Protein AF-A0A0U3PQR8-F1 (afdb_monomer)

Structure (mmCIF, N/CA/C/O backbone):
data_AF-A0A0U3PQR8-F1
#
_entry.id   AF-A0A0U3PQR8-F1
#
loop_
_atom_site.group_PDB
_atom_site.id
_atom_site.type_symbol
_atom_site.label_atom_id
_atom_site.label_alt_id
_atom_site.label_comp_id
_atom_site.label_asym_id
_atom_site.label_entity_id
_atom_site.label_seq_id
_atom_site.pdbx_PDB_ins_code
_atom_site.Cartn_x
_atom_site.Cartn_y
_ato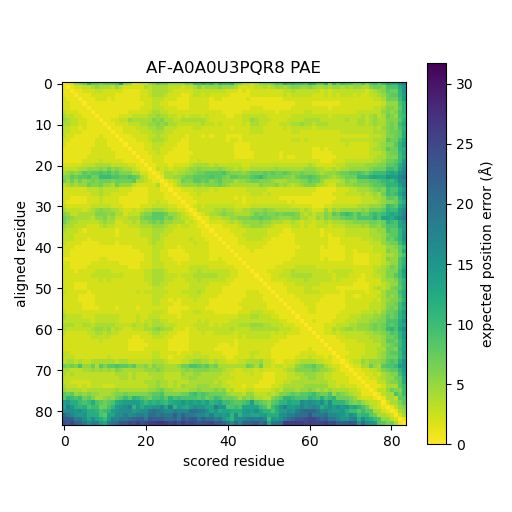m_site.Cartn_z
_atom_site.occupancy
_atom_site.B_iso_or_equiv
_atom_site.auth_seq_id
_atom_site.auth_comp_id
_atom_site.auth_asym_id
_atom_site.auth_atom_id
_atom_site.pdbx_PDB_model_num
ATOM 1 N N . MET A 1 1 ? 10.923 4.426 6.580 1.00 89.12 1 MET A N 1
ATOM 2 C CA . MET A 1 1 ? 10.137 3.185 6.410 1.00 89.12 1 MET A CA 1
ATOM 3 C C . MET A 1 1 ? 9.218 3.057 7.606 1.00 89.12 1 MET A C 1
ATOM 5 O O . MET A 1 1 ? 9.658 3.391 8.700 1.00 89.12 1 MET A O 1
ATOM 9 N N . ARG A 1 2 ? 7.977 2.625 7.399 1.00 94.94 2 ARG A N 1
ATOM 10 C CA . ARG A 1 2 ? 6.939 2.566 8.437 1.00 94.94 2 ARG A CA 1
ATOM 11 C C . ARG A 1 2 ? 6.077 1.316 8.277 1.00 94.94 2 ARG A C 1
ATOM 13 O O . ARG A 1 2 ? 6.001 0.762 7.182 1.00 94.94 2 ARG A O 1
ATOM 20 N N . GLY A 1 3 ? 5.490 0.846 9.373 1.00 97.12 3 GLY A N 1
ATOM 21 C CA . GLY A 1 3 ? 4.581 -0.300 9.351 1.00 97.12 3 GLY A CA 1
ATOM 22 C C . GLY A 1 3 ? 3.282 0.059 8.639 1.00 97.12 3 GLY A C 1
ATOM 23 O O . GLY A 1 3 ? 2.773 1.171 8.789 1.00 97.12 3 GLY A O 1
ATOM 24 N N . GLY A 1 4 ? 2.753 -0.864 7.848 1.00 97.06 4 GLY A N 1
ATOM 25 C CA . GLY A 1 4 ? 1.485 -0.648 7.185 1.00 97.06 4 GLY A CA 1
ATOM 26 C C . GLY A 1 4 ? 0.775 -1.934 6.819 1.00 97.06 4 GLY A C 1
ATOM 27 O O . GLY A 1 4 ? 1.307 -3.042 6.911 1.00 97.06 4 GLY A O 1
ATOM 28 N N . ARG A 1 5 ? -0.454 -1.776 6.351 1.00 97.44 5 ARG A N 1
ATOM 29 C CA . ARG A 1 5 ? -1.299 -2.892 5.948 1.00 97.44 5 ARG A CA 1
ATOM 30 C C . ARG A 1 5 ? -2.082 -2.541 4.704 1.00 97.44 5 ARG A C 1
ATOM 32 O O . ARG A 1 5 ? -2.682 -1.473 4.617 1.00 97.44 5 ARG A O 1
ATOM 39 N N . LEU A 1 6 ? -2.087 -3.463 3.752 1.00 97.25 6 LEU A N 1
ATOM 40 C CA . LEU A 1 6 ? -2.907 -3.353 2.556 1.00 97.25 6 LEU A CA 1
ATOM 41 C C . LEU A 1 6 ? -4.247 -4.021 2.840 1.00 97.25 6 LEU A C 1
ATOM 43 O O . LEU A 1 6 ? -4.291 -5.135 3.373 1.00 97.25 6 LEU A O 1
ATOM 47 N N . LYS A 1 7 ? -5.331 -3.339 2.489 1.00 96.88 7 LYS A N 1
ATOM 48 C CA . LYS A 1 7 ? -6.703 -3.809 2.673 1.00 96.88 7 LYS A CA 1
ATOM 49 C C . LYS A 1 7 ? -7.470 -3.669 1.362 1.00 96.88 7 LYS A C 1
ATOM 51 O O . LYS A 1 7 ? -7.113 -2.874 0.494 1.00 96.88 7 LYS A O 1
ATOM 56 N N . THR A 1 8 ? -8.524 -4.451 1.214 1.00 94.62 8 THR A N 1
ATOM 57 C CA . THR A 1 8 ? -9.515 -4.276 0.145 1.00 94.62 8 THR A CA 1
ATOM 58 C C . THR A 1 8 ? -10.267 -2.953 0.327 1.00 94.62 8 THR A C 1
ATOM 60 O O 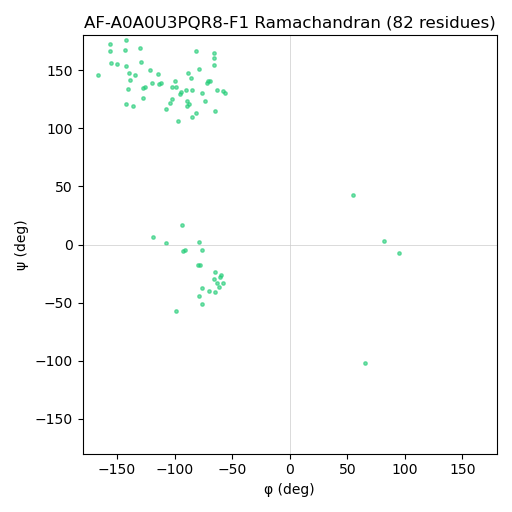. THR A 1 8 ? -10.215 -2.357 1.404 1.00 94.62 8 THR A O 1
ATOM 63 N N . GLU A 1 9 ? -10.980 -2.491 -0.704 1.00 91.31 9 GLU A N 1
ATOM 64 C CA . GLU A 1 9 ? -11.843 -1.297 -0.604 1.00 91.31 9 GLU A CA 1
ATOM 65 C C . GLU A 1 9 ? -12.952 -1.471 0.455 1.00 91.31 9 GLU A C 1
ATOM 67 O O . GLU A 1 9 ? -13.322 -0.508 1.122 1.00 91.31 9 GLU A O 1
ATOM 72 N N . ASP A 1 10 ? -13.377 -2.713 0.706 1.00 89.81 10 ASP A N 1
ATOM 73 C CA . ASP A 1 10 ? -14.335 -3.076 1.760 1.00 89.81 10 ASP A CA 1
ATOM 74 C C . ASP A 1 10 ? -13.699 -3.147 3.162 1.00 89.81 10 ASP A C 1
ATOM 76 O O . ASP A 1 10 ? -14.348 -3.499 4.143 1.00 89.81 10 ASP A O 1
ATOM 80 N N . GLY A 1 11 ? -12.406 -2.833 3.290 1.00 88.81 11 GLY A N 1
ATOM 81 C CA . GLY A 1 11 ? -11.701 -2.792 4.569 1.00 88.81 11 GLY A CA 1
ATOM 82 C C . GLY A 1 11 ? -11.210 -4.145 5.093 1.00 88.81 11 GLY A C 1
ATOM 83 O O . GLY A 1 11 ? -10.612 -4.171 6.170 1.00 88.81 11 GLY A O 1
ATOM 84 N N . ALA A 1 12 ? -11.388 -5.247 4.357 1.00 92.19 12 ALA A N 1
ATOM 85 C CA . ALA A 1 12 ? -10.815 -6.547 4.719 1.00 92.19 12 ALA A CA 1
ATOM 86 C C . ALA A 1 12 ? -9.294 -6.574 4.503 1.00 92.19 12 ALA A C 1
ATOM 88 O O . ALA A 1 12 ? -8.804 -6.078 3.487 1.00 92.19 12 ALA A O 1
ATOM 89 N N . ASP A 1 13 ? -8.553 -7.173 5.434 1.00 94.12 13 ASP A N 1
ATOM 90 C CA . ASP A 1 13 ? -7.094 -7.288 5.361 1.00 94.12 13 ASP A CA 1
ATOM 91 C C . ASP A 1 13 ? -6.641 -8.121 4.152 1.00 94.12 13 ASP A C 1
ATOM 93 O O . ASP A 1 13 ? -7.140 -9.222 3.923 1.00 94.12 13 ASP A O 1
ATOM 97 N N . ILE A 1 14 ? -5.651 -7.616 3.410 1.00 95.44 14 ILE A N 1
ATOM 98 C CA . ILE A 1 14 ? -4.949 -8.369 2.361 1.00 95.44 14 ILE A CA 1
ATOM 99 C C . ILE A 1 14 ? -3.628 -8.900 2.917 1.00 95.44 14 ILE A C 1
ATOM 101 O O . ILE A 1 14 ? -3.370 -10.100 2.869 1.00 95.44 14 ILE A O 1
ATOM 105 N N . THR A 1 15 ? -2.766 -8.008 3.415 1.00 96.44 15 THR A N 1
ATOM 106 C CA . THR A 1 15 ? -1.425 -8.374 3.898 1.00 96.44 15 THR A CA 1
ATOM 107 C C . THR A 1 15 ? -0.784 -7.243 4.712 1.00 96.44 15 THR A C 1
ATOM 109 O O . THR A 1 15 ? -0.959 -6.070 4.365 1.00 96.44 15 THR A O 1
ATOM 112 N N . PRO A 1 16 ? 0.009 -7.559 5.751 1.00 97.19 16 PRO A N 1
ATOM 113 C CA . PRO A 1 16 ? 0.955 -6.610 6.330 1.00 97.19 16 PRO A CA 1
ATOM 114 C C . PRO A 1 16 ? 2.067 -6.260 5.328 1.00 97.19 16 PRO A C 1
ATOM 116 O O . PRO A 1 16 ? 2.373 -7.030 4.402 1.00 97.19 16 PRO A O 1
ATOM 119 N N . CYS A 1 17 ? 2.649 -5.077 5.498 1.00 97.44 17 CYS A N 1
ATOM 120 C CA . CYS A 1 17 ? 3.729 -4.565 4.667 1.00 97.44 17 CYS A CA 1
ATOM 121 C C . CYS A 1 17 ? 4.570 -3.506 5.398 1.00 97.44 17 CYS A C 1
ATOM 123 O O . CYS A 1 17 ? 4.185 -2.961 6.430 1.00 97.44 17 CYS A O 1
ATOM 125 N N . THR A 1 18 ? 5.727 -3.181 4.829 1.00 97.81 18 THR A N 1
ATOM 126 C CA . THR A 1 18 ? 6.493 -1.984 5.186 1.00 97.81 18 THR A CA 1
ATOM 127 C C . THR A 1 18 ? 6.316 -0.928 4.102 1.00 97.81 18 THR A C 1
ATOM 129 O O . THR A 1 18 ? 6.659 -1.167 2.944 1.00 97.81 18 THR A O 1
ATOM 132 N N . LEU A 1 19 ? 5.811 0.241 4.479 1.00 97.56 19 LEU A N 1
ATOM 133 C CA . LEU A 1 19 ? 5.651 1.398 3.608 1.00 97.56 19 LEU A CA 1
ATOM 134 C C . LEU A 1 19 ? 6.941 2.225 3.568 1.00 97.56 19 LEU A C 1
ATOM 136 O O . LEU A 1 19 ? 7.653 2.381 4.572 1.00 97.56 19 LEU A O 1
ATOM 140 N N . PHE A 1 20 ? 7.247 2.774 2.402 1.00 96.19 20 PHE A N 1
ATOM 141 C CA . PHE A 1 20 ? 8.373 3.674 2.193 1.00 96.19 20 PHE A CA 1
ATOM 142 C C . PHE A 1 20 ? 8.067 4.654 1.068 1.00 96.19 20 PHE A C 1
ATOM 144 O O . PHE A 1 20 ? 7.262 4.368 0.190 1.00 96.19 20 PHE A O 1
ATOM 151 N N . ASP A 1 21 ? 8.724 5.804 1.090 1.00 93.50 21 ASP A N 1
ATOM 152 C CA . ASP A 1 21 ? 8.590 6.791 0.026 1.00 93.50 21 ASP A CA 1
ATOM 153 C C . ASP A 1 21 ? 9.654 6.475 -1.032 1.00 93.50 21 ASP A C 1
ATOM 155 O O . ASP A 1 21 ? 10.837 6.327 -0.709 1.00 93.50 21 ASP A O 1
ATOM 159 N N . ALA A 1 22 ? 9.226 6.262 -2.274 1.00 90.06 22 ALA A N 1
ATOM 160 C CA . ALA A 1 22 ? 10.125 5.998 -3.389 1.00 90.06 22 ALA A CA 1
ATOM 161 C C . ALA A 1 22 ? 10.751 7.311 -3.880 1.00 90.06 22 ALA A C 1
ATOM 163 O O . ALA A 1 22 ? 10.132 8.370 -3.806 1.00 90.06 22 ALA A O 1
ATOM 164 N N . GLU A 1 23 ? 11.962 7.247 -4.440 1.00 87.25 23 GLU A N 1
ATOM 165 C CA . GLU A 1 23 ? 12.640 8.430 -4.999 1.00 87.25 23 GLU A CA 1
ATOM 166 C C . GLU A 1 23 ? 11.843 9.098 -6.131 1.00 87.25 23 GLU A C 1
ATOM 168 O O . GLU A 1 23 ? 11.954 10.301 -6.350 1.00 87.25 23 GLU A O 1
ATOM 173 N N . SER A 1 24 ? 11.007 8.327 -6.827 1.00 82.12 24 SER A N 1
ATOM 174 C CA . SER A 1 24 ? 10.100 8.794 -7.876 1.00 82.12 24 SER A CA 1
ATOM 175 C C . SER A 1 24 ? 8.851 9.523 -7.350 1.00 82.12 24 SER A C 1
ATOM 177 O O . SER A 1 24 ? 8.101 10.095 -8.136 1.00 82.12 24 SER A O 1
ATOM 179 N N . GLY A 1 25 ? 8.662 9.581 -6.026 1.00 83.81 25 GLY A N 1
ATOM 180 C CA . GLY A 1 25 ? 7.588 10.323 -5.360 1.00 83.81 25 GLY A CA 1
ATOM 181 C C . GLY A 1 25 ? 6.344 9.493 -5.031 1.00 83.81 25 GLY A C 1
ATOM 182 O O . GLY A 1 25 ? 5.457 9.985 -4.334 1.00 83.81 25 GLY A O 1
ATOM 183 N N . GLU A 1 26 ? 6.257 8.242 -5.488 1.00 91.06 26 GLU A N 1
ATOM 184 C CA . GLU A 1 26 ? 5.186 7.321 -5.105 1.00 91.06 26 GLU A CA 1
ATOM 185 C C . GLU A 1 26 ? 5.439 6.648 -3.748 1.00 91.06 26 GLU A C 1
ATOM 187 O O . GLU A 1 26 ? 6.542 6.648 -3.200 1.00 91.06 26 GLU A O 1
ATOM 192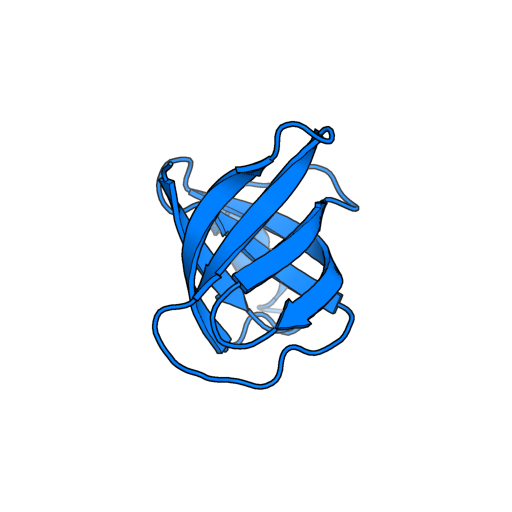 N N . THR A 1 27 ? 4.399 6.015 -3.203 1.00 95.50 27 THR A N 1
ATOM 193 C CA . THR A 1 27 ? 4.529 5.164 -2.018 1.00 95.50 27 THR A CA 1
ATOM 194 C C . THR A 1 27 ? 4.887 3.746 -2.450 1.00 95.50 27 THR A C 1
ATOM 196 O O . THR A 1 27 ? 4.144 3.093 -3.179 1.00 95.50 27 THR A O 1
ATOM 199 N N . GLY A 1 28 ? 6.020 3.241 -1.985 1.00 96.56 28 GLY A N 1
ATOM 200 C CA . GLY A 1 28 ? 6.387 1.840 -2.102 1.00 96.56 28 GLY A CA 1
ATOM 201 C C . GLY A 1 28 ? 5.859 1.014 -0.931 1.00 96.56 28 GLY A C 1
ATOM 202 O O . GLY A 1 28 ? 5.783 1.485 0.206 1.00 96.56 28 GLY A O 1
ATOM 203 N N . ALA A 1 29 ? 5.523 -0.243 -1.204 1.00 97.31 29 ALA A N 1
ATOM 204 C CA . ALA A 1 29 ? 5.167 -1.228 -0.190 1.00 97.31 29 ALA A CA 1
ATOM 205 C C . ALA A 1 29 ? 6.008 -2.499 -0.357 1.00 97.31 29 ALA A C 1
ATOM 207 O O . ALA A 1 29 ? 6.040 -3.106 -1.431 1.00 97.31 29 ALA A O 1
ATOM 208 N N . LEU A 1 30 ? 6.672 -2.917 0.723 1.00 97.19 30 LEU A N 1
ATOM 209 C CA . LEU A 1 30 ? 7.318 -4.220 0.844 1.00 97.19 30 LEU A CA 1
ATOM 210 C C . LEU A 1 30 ? 6.374 -5.173 1.576 1.00 97.19 30 LEU A C 1
ATOM 212 O O . LEU A 1 30 ? 6.173 -5.066 2.781 1.00 97.19 30 LEU A O 1
ATOM 216 N N . ILE A 1 31 ? 5.785 -6.093 0.835 1.00 96.31 31 ILE A N 1
ATOM 217 C CA . ILE A 1 31 ? 4.768 -7.032 1.287 1.00 96.31 31 ILE A CA 1
ATOM 218 C C . ILE A 1 31 ? 5.431 -8.258 1.925 1.00 96.31 31 ILE A C 1
ATOM 220 O O . ILE A 1 31 ? 6.344 -8.852 1.350 1.00 96.31 31 ILE A O 1
ATOM 224 N N . GLU A 1 32 ? 4.950 -8.685 3.092 1.00 90.19 32 GLU A N 1
ATOM 225 C CA . GLU A 1 32 ? 5.545 -9.823 3.807 1.00 90.19 32 GLU A CA 1
ATOM 226 C C . GLU A 1 32 ? 5.296 -11.170 3.110 1.00 90.19 32 GLU A C 1
ATOM 228 O O . GLU A 1 32 ? 6.199 -12.012 3.022 1.00 90.19 32 GLU A O 1
ATOM 233 N N . VAL A 1 33 ? 4.089 -11.364 2.568 1.00 88.75 33 VAL A N 1
ATOM 234 C CA . VAL A 1 33 ? 3.645 -12.615 1.938 1.00 88.75 33 VAL A CA 1
ATOM 235 C C . VAL A 1 33 ? 3.292 -12.379 0.472 1.00 88.75 33 VAL A C 1
ATOM 237 O O . VAL A 1 33 ? 2.661 -11.393 0.115 1.00 88.75 33 VAL A O 1
ATOM 240 N N . LYS A 1 34 ? 3.676 -13.303 -0.413 1.00 86.94 34 LYS A N 1
ATOM 241 C CA . LYS A 1 34 ? 3.314 -13.203 -1.831 1.00 86.94 34 LYS A CA 1
ATOM 242 C C . LYS A 1 34 ? 1.792 -13.313 -1.983 1.00 86.94 34 LYS A C 1
ATOM 244 O O . LYS A 1 34 ? 1.229 -14.375 -1.734 1.00 86.94 34 LYS A O 1
ATOM 249 N N . VAL A 1 35 ? 1.159 -12.238 -2.436 1.00 91.69 35 VAL A N 1
ATOM 250 C CA . VAL A 1 35 ? -0.291 -12.144 -2.666 1.00 91.69 35 VAL A CA 1
ATOM 251 C C . VAL A 1 35 ? -0.569 -11.581 -4.055 1.00 91.69 35 VAL A C 1
ATOM 253 O O . VAL A 1 35 ? 0.339 -11.107 -4.727 1.00 91.69 35 VAL A O 1
ATOM 256 N N . THR A 1 36 ? -1.816 -11.627 -4.510 1.00 91.75 36 THR A N 1
ATOM 257 C CA . THR A 1 36 ? -2.242 -10.808 -5.654 1.00 91.75 36 THR A CA 1
ATOM 258 C C . THR A 1 36 ? -2.876 -9.543 -5.104 1.00 91.75 36 THR A C 1
ATOM 260 O O . THR A 1 36 ? -3.739 -9.633 -4.234 1.00 91.75 36 THR A O 1
ATOM 263 N N . LEU A 1 37 ? -2.448 -8.380 -5.592 1.00 94.88 37 LEU A N 1
ATOM 264 C CA . LEU A 1 37 ? -3.073 -7.116 -5.230 1.00 94.88 37 LEU A CA 1
ATOM 265 C C . LEU A 1 37 ? -4.139 -6.741 -6.266 1.00 94.88 37 LEU A C 1
ATOM 267 O O . LEU A 1 37 ? -3.842 -6.777 -7.464 1.00 94.88 37 LEU A O 1
ATOM 271 N N . PRO A 1 38 ? -5.360 -6.375 -5.838 1.00 95.69 38 PRO A N 1
ATOM 272 C CA . PRO A 1 38 ? -6.323 -5.743 -6.728 1.00 95.69 38 PRO A CA 1
ATOM 273 C C . PRO A 1 38 ? -5.810 -4.356 -7.162 1.00 95.69 38 PRO A C 1
ATOM 275 O O . PRO A 1 38 ? -4.945 -3.782 -6.499 1.00 95.69 38 PRO A O 1
ATOM 278 N N . PRO A 1 39 ? -6.327 -3.787 -8.266 1.00 96.88 39 PRO A N 1
ATOM 279 C CA . PRO A 1 39 ? -5.846 -2.507 -8.797 1.00 96.88 39 PRO A CA 1
ATOM 280 C C . PRO A 1 39 ? -6.096 -1.322 -7.854 1.00 96.88 39 PRO A C 1
ATOM 282 O O . PRO A 1 39 ? -5.401 -0.312 -7.944 1.00 96.88 39 PRO A O 1
ATOM 285 N N . ARG A 1 40 ? -7.079 -1.441 -6.956 1.00 97.31 40 ARG A N 1
ATOM 286 C CA . ARG A 1 40 ? -7.417 -0.455 -5.930 1.00 97.31 40 ARG A CA 1
ATOM 287 C C . ARG A 1 40 ? -7.426 -1.120 -4.569 1.00 97.31 40 ARG A C 1
ATOM 289 O O . ARG A 1 40 ? -7.954 -2.220 -4.418 1.00 97.31 40 ARG A O 1
ATOM 296 N N . ILE A 1 41 ? -6.822 -0.445 -3.604 1.00 97.06 41 ILE A N 1
ATOM 297 C CA . ILE A 1 41 ? -6.684 -0.912 -2.229 1.00 97.06 41 ILE A CA 1
ATOM 298 C C . ILE A 1 41 ? -6.814 0.263 -1.266 1.00 97.06 41 ILE A C 1
ATOM 300 O O . ILE A 1 41 ? -6.706 1.429 -1.650 1.00 97.06 41 ILE A O 1
ATOM 304 N N . LEU A 1 42 ? -6.975 -0.059 0.010 1.00 97.31 42 LEU A N 1
ATOM 305 C CA . LEU A 1 42 ? -6.711 0.864 1.099 1.00 97.31 42 LEU A CA 1
ATOM 306 C C . LEU A 1 42 ? -5.334 0.563 1.688 1.00 97.31 42 LEU A C 1
ATOM 308 O O . LEU A 1 42 ? -4.948 -0.596 1.857 1.00 97.31 42 LEU A O 1
ATOM 312 N N . VAL A 1 43 ? -4.611 1.620 2.029 1.00 97.38 43 VAL A N 1
ATOM 313 C CA . VAL A 1 43 ? -3.3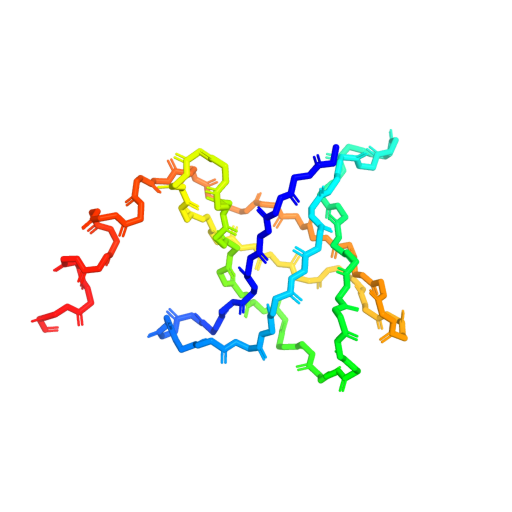51 1.566 2.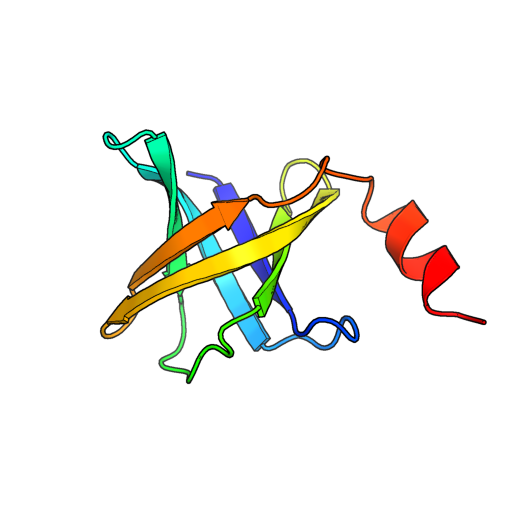762 1.00 97.38 43 VAL A CA 1
ATOM 314 C C . VAL A 1 43 ? -3.618 2.078 4.165 1.00 97.38 43 VAL A C 1
ATOM 316 O O . VAL A 1 43 ? -3.998 3.234 4.334 1.00 97.38 43 VAL A O 1
ATOM 319 N N . LEU A 1 44 ? -3.430 1.217 5.159 1.00 97.50 44 LEU A N 1
ATOM 320 C CA . LEU A 1 44 ? -3.339 1.608 6.557 1.00 97.50 44 LEU A CA 1
ATOM 321 C C . LEU A 1 44 ? -1.875 1.903 6.877 1.00 97.50 44 LEU A C 1
ATOM 323 O O . LEU A 1 44 ? -1.030 1.015 6.779 1.00 97.50 44 LEU A O 1
ATOM 327 N N . ASP A 1 45 ? -1.604 3.133 7.285 1.00 96.69 45 ASP A N 1
ATOM 328 C CA . ASP A 1 45 ? -0.373 3.522 7.951 1.00 96.69 45 ASP A CA 1
ATOM 329 C C . ASP A 1 45 ? -0.519 3.233 9.449 1.00 96.69 45 ASP A C 1
ATOM 331 O O . ASP A 1 45 ? -1.316 3.871 10.143 1.00 96.69 45 ASP A O 1
ATOM 335 N N . GLU A 1 46 ? 0.206 2.234 9.953 1.00 96.00 46 GLU A N 1
ATOM 336 C CA . GLU A 1 46 ? 0.099 1.817 11.355 1.00 96.00 46 GLU A CA 1
ATOM 337 C C . GLU A 1 46 ? 0.856 2.765 12.299 1.00 96.00 46 GLU A C 1
ATOM 339 O O . GLU A 1 46 ? 0.584 2.772 13.500 1.00 96.00 46 GLU A O 1
ATOM 344 N N . GLN A 1 47 ? 1.769 3.591 11.783 1.00 94.88 47 GLN A N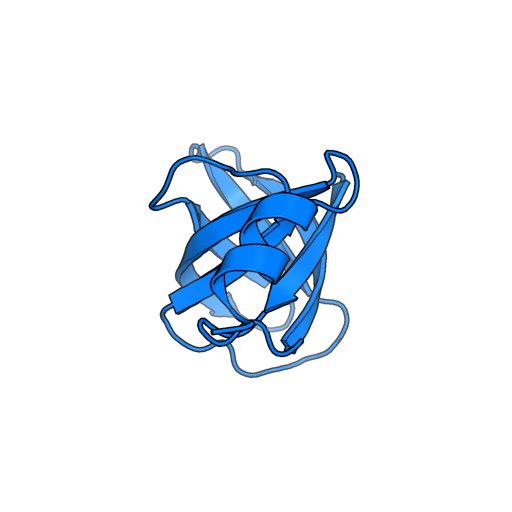 1
ATOM 345 C CA . GLN A 1 47 ? 2.480 4.574 12.594 1.00 94.88 47 GLN A CA 1
ATOM 346 C C . GLN A 1 47 ? 1.577 5.771 12.903 1.00 94.88 47 GLN A C 1
ATOM 348 O O . GLN A 1 47 ? 1.407 6.125 14.069 1.00 94.88 47 GLN A O 1
ATOM 353 N N . ASP A 1 48 ? 0.955 6.344 11.872 1.00 95.06 48 ASP A N 1
ATOM 354 C CA . ASP A 1 48 ? 0.096 7.526 12.019 1.00 95.06 48 ASP A CA 1
ATOM 355 C C . ASP A 1 48 ? -1.380 7.169 12.256 1.00 95.06 48 ASP A C 1
ATOM 357 O O . ASP A 1 48 ? -2.211 8.047 12.499 1.00 95.06 48 ASP A O 1
ATOM 361 N N . GLN A 1 49 ? -1.721 5.876 12.202 1.00 95.81 49 GLN A N 1
ATOM 362 C CA . GLN A 1 49 ? -3.087 5.363 12.335 1.00 95.81 49 GLN A CA 1
ATOM 363 C C . GLN A 1 49 ? -4.041 6.012 11.323 1.00 95.81 49 GLN A C 1
ATOM 365 O O . GLN A 1 49 ? -5.178 6.380 11.645 1.00 95.81 49 GLN A O 1
ATOM 370 N N . THR A 1 50 ? -3.577 6.149 10.079 1.00 96.06 50 THR A N 1
ATOM 371 C CA . THR A 1 50 ? -4.355 6.715 8.972 1.00 96.06 50 THR A CA 1
ATOM 372 C C . THR A 1 50 ? -4.637 5.674 7.899 1.00 96.06 50 THR A C 1
ATOM 374 O O . THR A 1 50 ? -3.842 4.775 7.658 1.00 96.06 50 THR A O 1
ATOM 377 N N . VAL A 1 51 ? -5.791 5.788 7.251 1.00 96.06 51 VAL A N 1
ATOM 378 C CA . VAL A 1 51 ? -6.156 5.031 6.057 1.00 96.06 51 VAL A CA 1
ATOM 379 C C . VAL A 1 51 ? -6.224 5.980 4.870 1.00 96.06 51 VAL A C 1
ATOM 381 O O . VAL A 1 51 ? -6.759 7.084 4.976 1.00 96.06 51 VAL A O 1
ATOM 384 N N . CYS A 1 52 ? -5.714 5.533 3.728 1.00 95.94 52 CYS A N 1
ATOM 385 C CA . CYS A 1 52 ? -5.818 6.248 2.466 1.00 95.94 52 CYS A CA 1
ATOM 386 C C . CYS A 1 52 ? -6.109 5.273 1.320 1.00 95.94 52 CYS A C 1
ATOM 388 O O . CYS A 1 52 ? -5.581 4.161 1.293 1.00 95.94 52 CYS A O 1
ATOM 390 N N . ALA A 1 53 ? -6.947 5.685 0.368 1.00 96.31 53 ALA A N 1
ATOM 391 C CA . ALA A 1 53 ? -7.142 4.935 -0.866 1.00 96.31 53 ALA A CA 1
ATOM 392 C C . ALA A 1 53 ? -5.894 5.036 -1.749 1.00 96.31 53 ALA A C 1
ATOM 394 O O . ALA A 1 53 ? -5.286 6.103 -1.859 1.00 96.31 53 ALA A O 1
ATOM 395 N N . ALA A 1 54 ? -5.530 3.934 -2.397 1.00 96.88 54 ALA A N 1
ATOM 396 C CA . ALA A 1 54 ? -4.394 3.887 -3.299 1.00 96.88 54 ALA A CA 1
ATOM 397 C C . ALA A 1 54 ? -4.687 3.048 -4.544 1.00 96.88 54 ALA A C 1
ATOM 399 O O . ALA A 1 54 ? -5.403 2.044 -4.494 1.00 96.88 54 ALA A O 1
ATOM 400 N N . SER A 1 55 ? -4.079 3.442 -5.662 1.00 97.31 55 SER A N 1
ATOM 401 C CA . SER A 1 55 ? -4.027 2.619 -6.872 1.00 97.31 55 SER A CA 1
ATOM 402 C C . SER A 1 55 ? -2.692 1.888 -6.955 1.00 97.31 55 SER A C 1
ATOM 404 O O . SER A 1 55 ? -1.633 2.483 -6.742 1.00 97.31 55 SER A O 1
ATOM 406 N N . VAL A 1 56 ? -2.743 0.599 -7.290 1.00 97.19 56 VAL A N 1
ATOM 407 C CA . VAL A 1 56 ? -1.559 -0.236 -7.510 1.00 97.19 56 VAL A CA 1
ATOM 408 C C . VAL A 1 56 ? -1.040 0.020 -8.920 1.00 97.19 56 VAL A C 1
ATOM 410 O O . VAL A 1 56 ? -1.698 -0.317 -9.901 1.00 97.19 56 VAL A O 1
ATOM 413 N N . LEU A 1 57 ? 0.147 0.616 -9.024 1.00 96.69 57 LEU A N 1
ATOM 414 C CA . LEU A 1 57 ? 0.791 0.913 -10.307 1.00 96.69 57 LEU A CA 1
ATOM 415 C C . LEU A 1 57 ? 1.452 -0.336 -10.886 1.00 96.69 57 LEU A C 1
ATOM 417 O O . LEU A 1 57 ? 1.318 -0.646 -12.067 1.00 96.69 57 LEU A O 1
ATOM 421 N N . TRP A 1 58 ? 2.154 -1.070 -10.027 1.00 95.50 58 TRP A N 1
ATOM 422 C CA . TRP A 1 58 ? 2.717 -2.374 -10.331 1.00 95.50 58 TRP A CA 1
ATOM 423 C C . TRP A 1 58 ? 2.900 -3.168 -9.044 1.00 95.50 58 TRP A C 1
ATOM 425 O O . TRP A 1 58 ? 3.037 -2.613 -7.954 1.00 95.50 58 TRP A O 1
ATOM 435 N N . HIS A 1 59 ? 2.926 -4.488 -9.186 1.00 95.44 59 HIS A N 1
ATOM 436 C CA . HIS A 1 59 ? 3.237 -5.410 -8.108 1.00 95.44 59 HIS A CA 1
ATOM 437 C C . HIS A 1 59 ? 4.069 -6.564 -8.673 1.00 95.44 59 HIS A C 1
ATOM 439 O O . HIS A 1 59 ? 3.635 -7.271 -9.584 1.00 95.44 59 HIS A O 1
ATOM 445 N N . HIS A 1 60 ? 5.279 -6.743 -8.144 1.00 93.50 60 HIS A N 1
ATOM 446 C CA . HIS A 1 60 ? 6.186 -7.806 -8.550 1.00 93.50 60 HIS A CA 1
ATOM 447 C C . HIS A 1 60 ? 6.841 -8.460 -7.331 1.00 93.50 60 HIS A C 1
ATOM 449 O O . HIS A 1 60 ? 7.564 -7.830 -6.557 1.00 93.50 60 HIS A O 1
ATOM 455 N N . GLY A 1 61 ? 6.596 -9.760 -7.162 1.00 92.38 61 GLY A N 1
ATOM 456 C CA . GLY A 1 61 ? 7.123 -10.524 -6.035 1.00 92.38 61 GLY A CA 1
ATOM 457 C C . GLY A 1 61 ? 6.549 -10.053 -4.698 1.00 92.38 61 GLY A C 1
ATOM 458 O O . GLY A 1 61 ? 5.446 -10.448 -4.339 1.00 92.38 61 GLY A O 1
ATOM 459 N N . ARG A 1 62 ? 7.339 -9.278 -3.951 1.00 95.19 62 ARG A N 1
ATOM 460 C CA . ARG A 1 62 ? 6.976 -8.689 -2.650 1.00 95.19 62 ARG A CA 1
ATOM 461 C C . ARG A 1 62 ? 6.996 -7.164 -2.672 1.00 95.19 62 ARG A C 1
ATOM 463 O O . ARG A 1 62 ? 6.884 -6.543 -1.628 1.00 95.19 62 ARG A O 1
ATOM 470 N N . GLN A 1 63 ? 7.198 -6.552 -3.830 1.00 95.56 63 GLN A N 1
ATOM 471 C CA . GLN A 1 63 ? 7.269 -5.104 -3.951 1.00 95.56 63 GLN A CA 1
ATOM 472 C C . GLN A 1 63 ? 6.083 -4.609 -4.761 1.00 95.56 63 GLN A C 1
ATOM 474 O O . GLN A 1 63 ? 5.725 -5.213 -5.775 1.00 95.56 63 GLN A O 1
ATOM 479 N N . ALA A 1 64 ? 5.494 -3.507 -4.322 1.00 96.69 64 ALA A N 1
ATOM 480 C CA . ALA A 1 64 ? 4.487 -2.782 -5.072 1.00 96.69 64 ALA A CA 1
ATOM 481 C C . ALA A 1 64 ? 4.786 -1.285 -5.047 1.00 96.69 64 ALA A C 1
ATOM 483 O O . ALA A 1 64 ? 5.254 -0.767 -4.031 1.00 96.69 64 ALA A O 1
ATOM 484 N N . ALA A 1 65 ? 4.467 -0.602 -6.145 1.00 96.94 65 ALA A N 1
ATOM 485 C CA . ALA A 1 65 ? 4.335 0.849 -6.151 1.00 96.94 65 ALA A CA 1
ATOM 486 C C . ALA A 1 65 ? 2.861 1.234 -6.128 1.00 96.94 65 ALA A C 1
ATOM 488 O O . ALA A 1 65 ? 2.038 0.675 -6.861 1.00 96.94 65 ALA A O 1
ATOM 489 N N . LEU A 1 66 ? 2.558 2.211 -5.285 1.00 97.12 66 LEU A N 1
ATOM 490 C CA . LEU A 1 66 ? 1.227 2.689 -4.976 1.00 97.12 66 LEU A CA 1
ATOM 491 C C . LEU A 1 66 ? 1.191 4.203 -5.170 1.00 97.12 66 LEU A C 1
ATOM 493 O O . LEU A 1 66 ? 2.061 4.926 -4.684 1.00 97.12 66 LEU A O 1
ATOM 497 N N . THR A 1 67 ? 0.145 4.696 -5.820 1.00 96.19 67 THR A N 1
ATOM 498 C CA . THR A 1 67 ? -0.181 6.125 -5.794 1.00 96.19 67 THR A CA 1
ATOM 499 C C . THR A 1 67 ? -1.342 6.343 -4.834 1.00 96.19 67 THR A C 1
ATOM 501 O O . THR A 1 67 ? -2.372 5.676 -4.953 1.00 96.19 67 THR A O 1
ATOM 504 N N . LEU A 1 68 ? -1.164 7.226 -3.849 1.00 94.88 68 LEU A N 1
ATOM 505 C CA . LEU A 1 68 ? -2.234 7.608 -2.929 1.00 94.88 68 LEU A CA 1
ATOM 506 C C . LEU A 1 68 ? -3.218 8.506 -3.682 1.00 94.88 68 LEU A C 1
ATOM 508 O O . LEU A 1 68 ? -2.828 9.525 -4.246 1.00 94.88 68 LEU A O 1
ATOM 512 N N . THR A 1 69 ? -4.490 8.117 -3.718 1.00 93.50 69 THR A N 1
ATOM 513 C CA . THR A 1 69 ? -5.518 8.771 -4.544 1.00 93.50 69 THR A CA 1
ATOM 514 C C . THR A 1 69 ? -6.519 9.597 -3.740 1.00 93.50 69 THR A C 1
ATOM 516 O O . THR A 1 69 ? -7.454 10.144 -4.319 1.00 93.50 69 THR A O 1
ATOM 519 N N . GLY A 1 70 ? -6.366 9.673 -2.418 1.00 87.19 70 GLY A N 1
ATOM 520 C CA . GLY A 1 70 ? -7.247 10.437 -1.537 1.00 87.19 70 GLY A CA 1
ATOM 521 C C . GLY A 1 7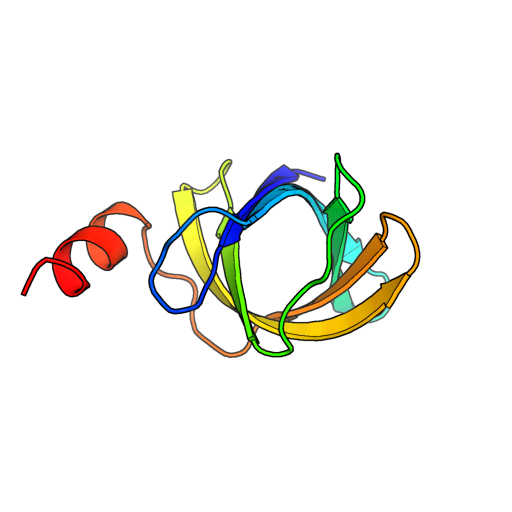0 ? -6.488 11.125 -0.410 1.00 87.19 70 GLY A C 1
ATOM 522 O O . GLY A 1 70 ? -5.280 10.953 -0.253 1.00 87.19 70 GLY A O 1
ATOM 523 N N . GLU A 1 71 ? -7.210 11.906 0.388 1.00 90.50 71 GLU A N 1
ATOM 524 C CA . GLU A 1 71 ? -6.661 12.460 1.622 1.00 90.50 71 GLU A CA 1
ATOM 525 C C . GLU A 1 71 ? -6.607 11.369 2.704 1.00 90.50 71 GLU A C 1
ATOM 527 O O . GLU A 1 71 ? -7.615 10.687 2.931 1.00 90.50 71 GLU A O 1
ATOM 532 N N . PRO A 1 72 ? -5.464 11.189 3.393 1.00 93.25 72 PRO A N 1
ATOM 533 C CA . PRO A 1 72 ? -5.389 10.294 4.537 1.00 93.25 72 PRO A CA 1
ATOM 534 C C . PRO A 1 72 ? -6.393 10.697 5.620 1.00 93.25 72 PRO A C 1
ATOM 536 O O . PRO A 1 72 ? -6.471 11.857 6.026 1.00 93.25 72 PRO A O 1
ATOM 539 N N . MET A 1 73 ? -7.141 9.723 6.129 1.00 94.19 73 MET A N 1
ATOM 540 C CA . MET A 1 73 ? -8.096 9.911 7.220 1.00 94.19 73 MET A CA 1
ATOM 541 C C . MET A 1 73 ? -7.746 9.018 8.403 1.00 94.19 73 MET A C 1
ATOM 543 O O . MET A 1 73 ? -7.219 7.928 8.221 1.00 94.19 73 MET A O 1
ATOM 547 N N . LEU A 1 7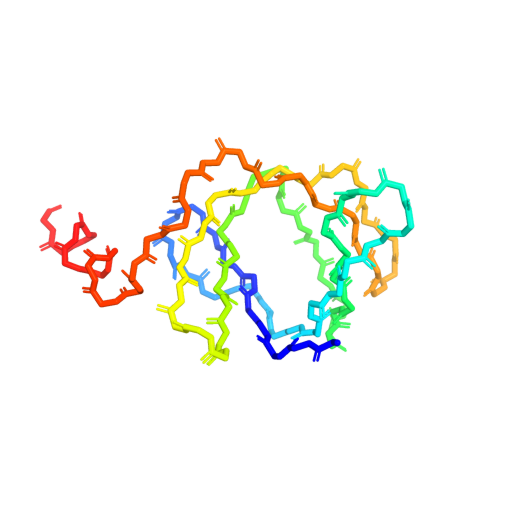4 ? -8.070 9.438 9.628 1.00 94.50 74 LEU A N 1
ATOM 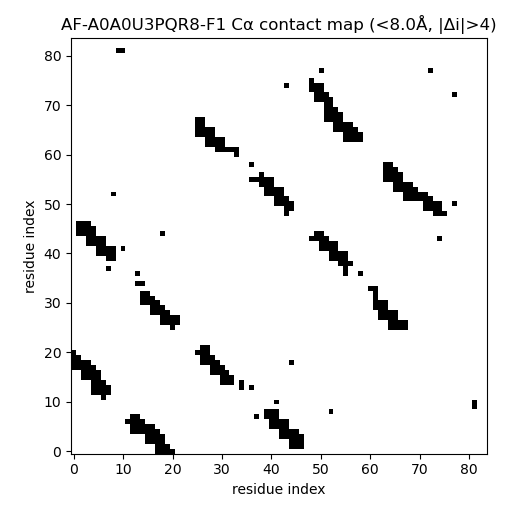548 C CA . LEU A 1 74 ? -7.872 8.590 10.808 1.00 94.50 74 LEU A CA 1
ATOM 549 C C . LEU A 1 74 ? -8.602 7.248 10.639 1.00 94.50 74 LEU A C 1
ATOM 551 O O . LEU A 1 74 ? -9.800 7.224 10.344 1.00 94.50 74 LEU A O 1
ATOM 555 N N . ALA A 1 75 ? -7.906 6.139 10.888 1.00 90.69 75 ALA A N 1
ATOM 556 C CA . ALA A 1 75 ? -8.445 4.787 10.731 1.00 90.69 75 ALA A CA 1
ATOM 557 C C . ALA A 1 75 ? -9.701 4.556 11.593 1.00 90.69 75 ALA A C 1
ATOM 559 O O . ALA A 1 75 ? -10.643 3.889 11.167 1.00 90.69 75 ALA A O 1
ATOM 560 N N . SER A 1 76 ? -9.766 5.188 12.769 1.00 88.56 76 SER A N 1
ATOM 561 C CA . SER A 1 76 ? -10.941 5.171 13.649 1.00 88.56 76 SER A CA 1
ATOM 562 C C . SER A 1 76 ? -12.185 5.810 13.024 1.00 88.56 76 SER A C 1
ATOM 564 O O . SER A 1 76 ? -13.298 5.350 13.269 1.00 88.56 76 SER A O 1
ATOM 566 N N . ARG A 1 77 ? -12.014 6.844 12.189 1.00 84.19 77 ARG A N 1
ATOM 567 C CA . ARG A 1 77 ? -13.119 7.476 11.450 1.00 84.19 77 ARG A CA 1
ATOM 568 C C . ARG A 1 77 ? -13.565 6.618 10.272 1.00 84.19 77 ARG A C 1
ATOM 570 O O . ARG A 1 77 ? -14.760 6.525 10.025 1.00 84.19 77 ARG A O 1
ATOM 577 N N . HIS A 1 78 ? -12.623 5.960 9.598 1.00 80.19 78 HIS A N 1
ATOM 578 C CA . HIS A 1 78 ? -12.926 5.076 8.473 1.00 80.19 78 HIS A CA 1
ATOM 579 C C . HIS A 1 78 ? -13.757 3.846 8.886 1.00 80.19 78 HIS A C 1
ATOM 581 O O . HIS A 1 78 ? -14.717 3.485 8.207 1.00 80.19 78 HIS A O 1
ATOM 587 N N . LEU A 1 79 ? -13.451 3.241 10.040 1.00 67.62 79 LEU A N 1
ATOM 588 C CA . LEU A 1 79 ? -14.234 2.120 10.583 1.00 67.62 79 LEU A CA 1
ATOM 589 C C . LEU A 1 79 ? -15.687 2.514 10.885 1.00 67.62 79 LEU A C 1
ATOM 591 O O . LEU A 1 79 ? -16.600 1.729 10.647 1.00 67.62 79 LEU A O 1
ATOM 595 N N . ALA A 1 80 ? -15.916 3.741 11.361 1.00 61.47 80 ALA A N 1
ATOM 596 C CA . ALA A 1 80 ? -17.263 4.240 11.627 1.00 61.47 80 ALA A CA 1
ATOM 597 C C . ALA A 1 80 ? -18.102 4.401 10.345 1.00 61.47 80 ALA A C 1
ATOM 599 O O . ALA A 1 80 ? -19.317 4.243 10.394 1.00 61.47 80 ALA A O 1
ATOM 600 N N . THR A 1 81 ? -17.476 4.679 9.196 1.00 60.53 81 THR A N 1
ATOM 601 C CA . THR A 1 81 ? -18.170 4.798 7.900 1.00 60.53 81 THR A CA 1
ATOM 602 C C . THR A 1 81 ? -18.510 3.464 7.234 1.00 60.53 81 THR A C 1
ATOM 604 O O . THR A 1 81 ? -19.367 3.448 6.361 1.00 60.53 81 THR A O 1
ATOM 607 N N . GLN A 1 82 ? -17.883 2.355 7.641 1.00 57.81 82 GLN A N 1
ATOM 608 C CA . GLN A 1 82 ? -18.172 1.013 7.107 1.00 57.81 82 GLN A CA 1
ATOM 609 C C . GLN A 1 82 ? -19.224 0.242 7.926 1.00 57.81 82 GLN A C 1
ATOM 611 O O . GLN A 1 82 ? -19.618 -0.854 7.543 1.00 57.81 82 GLN A O 1
ATOM 616 N N . ALA A 1 83 ? -19.670 0.790 9.062 1.00 53.22 83 ALA A N 1
ATOM 617 C CA . ALA A 1 83 ? -20.593 0.135 9.992 1.00 53.22 83 ALA A CA 1
ATOM 618 C C . ALA A 1 83 ? -22.085 0.466 9.751 1.00 53.22 83 ALA A C 1
ATOM 620 O O . ALA A 1 83 ? -22.900 0.237 10.647 1.00 53.22 83 ALA A O 1
ATOM 621 N N . PHE A 1 84 ? -22.438 1.005 8.578 1.00 40.47 84 PHE A N 1
ATOM 622 C CA . PHE A 1 84 ? -23.804 1.390 8.201 1.00 40.47 84 PHE A CA 1
ATOM 623 C C . PHE A 1 84 ? -24.270 0.685 6.930 1.00 40.47 84 PHE A C 1
ATOM 625 O O . PHE A 1 84 ? -23.486 0.658 5.957 1.00 40.47 84 PHE A O 1
#

Foldseek 3Di:
DAKKFKAAPLRHTDFTWGWDQDPVGWIKTQTPDDDDDDQKIWMQGPVVQWIFIWGWPDDDGRMTTIHGDDDTDHNVVVVVVSPD

pLDDT: mean 91.32, std 10.53, range [40.47, 97.81]

Radius of gyration: 11.85 Å; Cα contacts (8 Å, |Δi|>4): 196; chains: 1; bounding box: 36×26×24 Å

Secondary structure (DSSP, 8-state):
-EEEEEE-TTS-EEEEEEEEE-TTSSEEEEESS--PPPSEEEEEETTTTEEEEEEEEEEETTEEEEEE-S--EEHHHHHHHS--

Organism: NCBI:txid121719

Nearest PDB structures (foldseek):
  5wox-assembly1_A  TM=2.602E-01  e=1.739E+00  Mycolicibacterium smegmatis MC2 155
  2czt-assembly1_A  TM=2.495E-01  e=1.739E+00  Mus musculus
  2x8f-assembly2_B  TM=3.057E-01  e=6.318E+00  Bacillus subtilis
  7wns-assembly1_A  TM=2.270E-01  e=8.723E+00  Bombyx mori

Sequence (84 aa):
MRGGRLKTEDGADITPCTLFDAESGETGALIEVKVTLPPRILVLDEQDQTVCAASVLWHHGRQAALTLTGEPMLASRHLATQAF

Mean predicted aligned error: 4.01 Å

Solvent-accessible surface area (backbone atoms only — not comparable to full-atom values): 4644 Å² total; per-residue (Å²): 120,43,54,25,33,39,20,39,82,89,66,49,80,71,44,56,29,40,33,36,79,40,97,88,72,39,40,30,35,43,38,79,62,81,70,86,79,64,63,54,29,27,39,35,36,63,77,81,43,26,32,27,43,27,38,50,77,48,76,57,79,42,41,32,40,30,44,74,75,54,77,72,38,51,40,75,60,54,56,64,68,70,75,114